Protein AF-Q6DCY0-F1 (afdb_monomer_lite)

Structure (mmCIF, N/CA/C/O backbone):
data_AF-Q6DCY0-F1
#
_entry.id   AF-Q6DCY0-F1
#
loop_
_atom_site.group_PDB
_atom_site.id
_atom_site.type_symbol
_atom_site.label_atom_id
_atom_site.label_alt_id
_atom_site.label_comp_id
_atom_site.label_asym_id
_atom_site.label_entity_id
_atom_site.label_seq_id
_atom_site.pdbx_PDB_ins_code
_atom_site.Cartn_x
_atom_site.Cartn_y
_atom_site.Cartn_z
_atom_site.occupancy
_atom_site.B_iso_or_equiv
_atom_site.auth_seq_id
_atom_site.auth_comp_id
_atom_site.auth_asym_id
_atom_site.auth_atom_id
_atom_site.pdbx_PDB_model_num
ATOM 1 N N . MET A 1 1 ? -4.654 15.966 33.878 1.00 33.59 1 MET A N 1
ATOM 2 C CA . MET A 1 1 ? -5.690 16.138 32.839 1.00 33.59 1 MET A CA 1
ATOM 3 C C . MET A 1 1 ? -5.379 15.227 31.654 1.00 33.59 1 MET A C 1
ATOM 5 O O . MET A 1 1 ? -4.666 15.633 30.752 1.00 33.59 1 MET A O 1
ATOM 9 N N . LEU A 1 2 ? -5.854 13.978 31.673 1.00 36.12 2 LEU A N 1
ATOM 10 C CA . LEU A 1 2 ? -5.796 13.064 30.521 1.00 36.12 2 LEU A CA 1
ATOM 11 C C . LEU A 1 2 ? -7.200 13.021 29.909 1.00 36.12 2 LEU A C 1
ATOM 13 O O . LEU A 1 2 ? -7.954 12.069 30.084 1.00 36.12 2 LEU A O 1
ATOM 17 N N . GLY A 1 3 ? -7.604 14.147 29.323 1.00 35.38 3 GLY A N 1
ATOM 18 C CA . GLY A 1 3 ? -8.927 14.309 28.735 1.00 35.38 3 GLY A CA 1
ATOM 19 C C . GLY A 1 3 ? -9.030 13.544 27.419 1.00 35.38 3 GLY A C 1
ATOM 20 O O . GLY A 1 3 ? -8.292 13.838 26.488 1.00 35.38 3 GLY A O 1
ATOM 21 N N . SER A 1 4 ? -9.949 12.574 27.377 1.00 52.91 4 SER A N 1
ATOM 22 C CA . SER A 1 4 ? -10.777 12.201 26.220 1.00 52.91 4 SER A CA 1
ATOM 23 C C . SER A 1 4 ? -10.133 12.364 24.831 1.00 52.91 4 SER A C 1
ATOM 25 O O . SER A 1 4 ? -10.105 13.467 24.281 1.00 52.91 4 SER A O 1
ATOM 27 N N . GLY A 1 5 ? -9.747 11.260 24.180 1.00 49.09 5 GLY A N 1
ATOM 28 C CA . GLY A 1 5 ? -9.246 11.347 22.803 1.00 49.09 5 GLY A CA 1
ATOM 29 C C . GLY A 1 5 ? -9.443 10.149 21.879 1.00 49.09 5 GLY A C 1
ATOM 30 O O . GLY A 1 5 ? -9.256 10.322 20.675 1.00 49.09 5 GLY A O 1
ATOM 31 N N . PHE A 1 6 ? -9.839 8.964 22.359 1.00 56.00 6 PHE A N 1
ATOM 32 C CA . PHE A 1 6 ? -10.165 7.868 21.443 1.00 56.00 6 PHE A CA 1
ATOM 33 C C . PHE A 1 6 ? -11.562 8.077 20.863 1.00 56.00 6 PHE A C 1
ATOM 35 O O . PHE A 1 6 ? -12.565 7.583 21.369 1.00 56.00 6 PHE A O 1
ATOM 42 N N . LYS A 1 7 ? -11.631 8.872 19.796 1.00 65.88 7 LYS A N 1
ATOM 43 C CA . LYS A 1 7 ? -12.842 8.986 18.991 1.00 65.88 7 LYS A CA 1
ATOM 44 C C . LYS A 1 7 ? -12.852 7.804 18.044 1.00 65.88 7 LYS A C 1
ATOM 46 O O . LYS A 1 7 ? -12.206 7.857 16.999 1.00 65.88 7 LYS A O 1
ATOM 51 N N . ALA A 1 8 ? -13.578 6.758 18.418 1.00 67.62 8 ALA A N 1
ATOM 52 C CA . ALA A 1 8 ? -13.745 5.582 17.583 1.00 67.62 8 ALA A CA 1
ATOM 53 C C . ALA A 1 8 ? -14.131 6.007 16.149 1.00 67.62 8 ALA A C 1
ATOM 55 O O . ALA A 1 8 ? -13.559 5.502 15.183 1.00 67.62 8 ALA A O 1
ATOM 56 N N . GLU A 1 9 ? -15.042 6.967 15.972 1.00 74.94 9 GLU A N 1
ATOM 57 C CA . GLU A 1 9 ? -15.449 7.436 14.635 1.00 74.94 9 GLU A CA 1
ATOM 58 C C . GLU A 1 9 ? -14.286 8.016 13.817 1.00 74.94 9 GLU A C 1
ATOM 60 O O . GLU A 1 9 ? -14.162 7.775 12.616 1.00 74.94 9 GLU A O 1
ATOM 65 N N . ARG A 1 10 ? -13.350 8.711 14.474 1.00 78.19 10 ARG A N 1
ATOM 66 C CA . ARG A 1 10 ? -12.146 9.231 13.815 1.00 78.19 10 ARG A CA 1
ATOM 67 C C . ARG A 1 10 ? -11.252 8.094 13.323 1.00 78.19 10 ARG A C 1
ATOM 69 O O . ARG A 1 10 ? -10.650 8.227 12.263 1.00 78.19 10 ARG A O 1
ATOM 76 N N . LEU A 1 11 ? -11.163 6.986 14.056 1.00 76.19 11 LEU A N 1
ATOM 77 C CA . LEU A 1 11 ? -10.431 5.805 13.600 1.00 76.19 11 LEU A CA 1
ATOM 78 C C . LEU A 1 11 ? -11.074 5.211 12.344 1.00 76.19 11 LEU A C 1
ATOM 80 O O . LEU A 1 11 ? -10.377 4.987 11.361 1.00 76.19 11 LEU A O 1
ATOM 84 N N . ARG A 1 12 ? -12.396 5.013 12.353 1.00 82.06 12 ARG A N 1
ATOM 85 C CA . ARG A 1 12 ? -13.134 4.453 11.213 1.00 82.06 12 ARG A CA 1
ATOM 86 C C . ARG A 1 12 ? -12.937 5.277 9.942 1.00 82.06 12 ARG A C 1
ATOM 88 O O . ARG A 1 12 ? -12.679 4.721 8.877 1.00 82.06 12 ARG A O 1
ATOM 95 N N . VAL A 1 13 ? -13.029 6.602 10.058 1.00 86.50 13 VAL A N 1
ATOM 96 C CA . VAL A 1 13 ? -12.796 7.517 8.933 1.00 86.50 13 VAL A CA 1
ATOM 97 C C . VAL A 1 13 ? -11.352 7.423 8.439 1.00 86.50 13 VAL A C 1
ATOM 99 O O . VAL A 1 13 ? -11.137 7.295 7.239 1.00 86.50 13 VAL A O 1
ATOM 102 N N . ASN A 1 14 ? -10.362 7.419 9.337 1.00 85.12 14 ASN A N 1
ATOM 103 C CA . ASN A 1 14 ? -8.958 7.318 8.928 1.00 85.12 14 ASN A CA 1
ATOM 104 C C . ASN A 1 14 ? -8.608 5.963 8.307 1.00 85.12 14 ASN A C 1
ATOM 106 O O . ASN A 1 14 ? -7.820 5.942 7.373 1.00 85.12 14 ASN A O 1
ATOM 110 N N . LEU A 1 15 ? -9.211 4.859 8.760 1.00 84.69 15 LEU A N 1
ATOM 111 C CA . LEU A 1 15 ? -9.048 3.549 8.121 1.00 84.69 15 LEU A CA 1
ATOM 112 C C . LEU A 1 15 ? -9.569 3.573 6.679 1.00 84.69 15 LEU A C 1
ATOM 114 O O . LEU A 1 15 ? -8.872 3.136 5.773 1.00 84.69 15 LEU A O 1
ATOM 118 N N . ARG A 1 16 ? -10.745 4.170 6.438 1.00 88.25 16 ARG A N 1
ATOM 119 C CA . ARG A 1 16 ? -11.282 4.346 5.074 1.00 88.25 16 ARG A CA 1
ATOM 120 C C . ARG A 1 16 ? -10.378 5.205 4.196 1.00 88.25 16 ARG A C 1
ATOM 122 O O . ARG A 1 16 ? -10.151 4.870 3.038 1.00 88.25 16 ARG A O 1
ATOM 129 N N . LEU A 1 17 ? -9.870 6.311 4.739 1.00 89.56 17 LEU A N 1
ATOM 130 C CA . LEU A 1 17 ? -8.943 7.184 4.019 1.00 89.56 17 LEU A CA 1
ATOM 131 C C . LEU A 1 17 ? -7.620 6.471 3.716 1.00 89.56 17 LEU A C 1
ATOM 133 O O . LEU A 1 17 ? -7.120 6.594 2.603 1.00 89.56 17 LEU A O 1
ATOM 137 N N . ALA A 1 18 ? -7.095 5.690 4.665 1.00 87.50 18 ALA A N 1
ATOM 138 C CA . ALA A 1 18 ? -5.886 4.895 4.481 1.00 87.50 18 ALA A CA 1
ATOM 139 C C . ALA A 1 18 ? -6.066 3.848 3.373 1.00 87.50 18 ALA A C 1
ATOM 141 O O . ALA A 1 18 ? -5.238 3.808 2.473 1.00 87.50 18 ALA A O 1
ATOM 142 N N . ILE A 1 19 ? -7.170 3.090 3.375 1.00 90.50 19 ILE A N 1
ATOM 143 C CA . ILE A 1 19 ? -7.497 2.116 2.316 1.00 90.50 19 ILE A CA 1
ATOM 144 C C . ILE A 1 19 ? -7.544 2.804 0.948 1.00 90.50 19 ILE A C 1
ATOM 146 O O . ILE A 1 19 ? -6.868 2.388 0.014 1.00 90.50 19 ILE A O 1
ATOM 150 N N . ASN A 1 20 ? -8.291 3.905 0.826 1.00 91.38 20 ASN A N 1
ATOM 151 C CA . ASN A 1 20 ? -8.389 4.630 -0.444 1.00 91.38 20 ASN A CA 1
ATOM 152 C C . ASN A 1 20 ? -7.028 5.151 -0.922 1.00 91.38 20 ASN A C 1
ATOM 154 O O . ASN A 1 20 ? -6.746 5.156 -2.118 1.00 91.38 20 ASN A O 1
ATOM 158 N N . ARG A 1 21 ? -6.182 5.603 0.006 1.00 89.94 21 ARG A N 1
ATOM 159 C CA . ARG A 1 21 ? -4.850 6.113 -0.311 1.00 89.94 21 ARG A CA 1
ATOM 160 C C . ARG A 1 21 ? -3.888 5.000 -0.720 1.00 89.94 21 ARG A C 1
ATOM 162 O O . ARG A 1 21 ? -3.142 5.211 -1.672 1.00 89.94 21 ARG A O 1
ATOM 169 N N . LEU A 1 22 ? -3.940 3.843 -0.060 1.00 88.94 22 LEU A N 1
ATOM 170 C CA . LEU A 1 22 ? -3.168 2.652 -0.428 1.00 88.94 22 LEU A CA 1
ATOM 171 C C . LEU A 1 22 ? -3.518 2.203 -1.852 1.00 88.94 22 LEU A C 1
ATOM 173 O O . LEU A 1 22 ? -2.623 2.184 -2.691 1.00 88.94 22 LEU A O 1
ATOM 177 N N . LYS A 1 23 ? -4.808 2.077 -2.192 1.00 91.50 23 LYS A N 1
ATOM 178 C CA . LYS A 1 23 ? -5.265 1.771 -3.567 1.00 91.50 23 LYS A CA 1
ATOM 179 C C . LYS A 1 23 ? -4.715 2.719 -4.626 1.00 91.50 23 LYS A C 1
ATOM 181 O O . LYS A 1 23 ? -4.328 2.314 -5.723 1.00 91.50 23 LYS A O 1
ATOM 186 N N . LEU A 1 24 ? -4.711 4.020 -4.328 1.00 91.81 24 LEU A N 1
ATOM 187 C CA . LEU A 1 24 ? -4.177 5.026 -5.247 1.00 91.81 24 LEU A CA 1
ATOM 188 C C . LEU A 1 24 ? -2.658 4.893 -5.412 1.00 91.81 24 LEU A C 1
ATOM 190 O O . LEU A 1 24 ? -2.149 5.070 -6.520 1.00 91.81 24 LEU A O 1
ATOM 194 N N . LEU A 1 25 ? -1.938 4.598 -4.329 1.00 89.62 25 LEU A N 1
ATOM 195 C CA . LEU A 1 25 ? -0.491 4.400 -4.354 1.00 89.62 25 LEU A CA 1
ATOM 196 C C . LEU A 1 25 ? -0.109 3.120 -5.095 1.00 89.62 25 LEU A C 1
ATOM 198 O O . LEU A 1 25 ? 0.779 3.180 -5.940 1.00 89.62 25 LEU A O 1
ATOM 202 N N . GLU A 1 26 ? -0.810 2.015 -4.856 1.00 90.75 26 GLU A N 1
ATOM 203 C CA . GLU A 1 26 ? -0.646 0.748 -5.575 1.00 90.75 26 GLU A CA 1
ATOM 204 C C . GLU A 1 26 ? -0.824 0.950 -7.078 1.00 90.75 26 GLU A C 1
ATOM 206 O O . GLU A 1 26 ? 0.074 0.643 -7.865 1.00 90.75 26 GLU A O 1
ATOM 211 N N . LYS A 1 27 ? -1.927 1.586 -7.497 1.00 92.25 27 LYS A N 1
ATOM 212 C CA . LYS A 1 27 ? -2.162 1.889 -8.913 1.00 92.25 27 LYS A CA 1
ATOM 213 C C . LYS A 1 27 ? -1.063 2.775 -9.505 1.00 92.25 27 LYS A C 1
ATOM 215 O O . LYS A 1 27 ? -0.563 2.522 -10.597 1.00 92.25 27 LYS A O 1
ATOM 220 N N . LYS A 1 28 ? -0.640 3.812 -8.780 1.00 92.38 28 LYS A N 1
ATOM 221 C CA . LYS A 1 28 ? 0.432 4.702 -9.242 1.00 92.38 28 LYS A CA 1
ATOM 222 C C . LYS A 1 28 ? 1.765 3.958 -9.382 1.00 92.38 28 LYS A C 1
ATOM 224 O O . LYS A 1 28 ? 2.488 4.179 -10.352 1.00 92.38 28 LYS A O 1
ATOM 229 N N . LYS A 1 29 ? 2.120 3.113 -8.413 1.00 90.50 29 LYS A N 1
ATOM 230 C CA . LYS A 1 29 ? 3.400 2.389 -8.370 1.00 90.50 29 LYS A CA 1
ATOM 231 C C . LYS A 1 29 ? 3.443 1.273 -9.412 1.00 90.50 29 LYS A C 1
ATOM 233 O O . LYS A 1 29 ? 4.448 1.168 -10.106 1.00 90.50 29 LYS A O 1
ATOM 238 N N . THR A 1 30 ? 2.343 0.554 -9.626 1.00 90.88 30 THR A N 1
ATOM 239 C CA . THR A 1 30 ? 2.219 -0.442 -10.707 1.00 90.88 30 THR A CA 1
ATOM 240 C C . THR A 1 30 ? 2.345 0.194 -12.095 1.00 90.88 30 THR A C 1
ATOM 242 O O . THR A 1 30 ? 3.090 -0.308 -12.938 1.00 90.88 30 THR A O 1
ATOM 245 N N . GLU A 1 31 ? 1.719 1.351 -12.334 1.00 93.19 31 GLU A N 1
ATOM 246 C CA . GLU A 1 31 ? 1.891 2.100 -13.589 1.00 93.19 31 GLU A CA 1
ATOM 247 C C . GLU A 1 31 ? 3.343 2.577 -13.793 1.00 93.19 31 GLU A C 1
ATOM 249 O O . GLU A 1 31 ? 3.876 2.509 -14.907 1.00 93.19 31 GLU A O 1
ATOM 254 N N . MET A 1 32 ? 4.009 3.047 -12.731 1.00 91.81 32 MET A N 1
ATOM 255 C CA . MET A 1 32 ? 5.428 3.428 -12.787 1.00 91.81 32 MET A CA 1
ATOM 256 C C . MET A 1 32 ? 6.333 2.223 -13.067 1.00 91.81 32 MET A C 1
ATOM 258 O O . MET A 1 32 ? 7.219 2.328 -13.917 1.00 91.81 32 MET A O 1
ATOM 262 N N . ALA A 1 33 ? 6.078 1.073 -12.438 1.00 90.50 33 ALA A N 1
ATOM 263 C CA . ALA A 1 33 ? 6.808 -0.168 -12.689 1.00 90.50 33 ALA A CA 1
ATOM 264 C C . ALA A 1 33 ? 6.660 -0.612 -14.152 1.00 90.50 33 ALA A C 1
ATOM 266 O O . ALA A 1 33 ? 7.637 -0.982 -14.804 1.00 90.50 33 ALA A O 1
ATOM 267 N N . GLN A 1 34 ? 5.461 -0.488 -14.727 1.00 92.06 34 GLN A N 1
ATOM 268 C CA . GLN A 1 34 ? 5.216 -0.837 -16.126 1.00 92.06 34 GLN A CA 1
ATOM 269 C C . GLN A 1 34 ? 5.986 0.069 -17.103 1.00 92.06 34 GLN A C 1
ATOM 271 O O . GLN A 1 34 ? 6.493 -0.409 -18.121 1.00 92.06 34 GLN A O 1
ATOM 276 N N . LYS A 1 35 ? 6.128 1.366 -16.791 1.00 93.25 35 LYS A N 1
ATOM 277 C CA . LYS A 1 35 ? 6.988 2.290 -17.554 1.00 93.25 35 LYS A CA 1
ATOM 278 C C . LYS A 1 35 ? 8.467 1.934 -17.405 1.00 93.25 35 LYS A C 1
ATOM 280 O O . LYS A 1 35 ? 9.165 1.841 -18.409 1.00 93.25 35 LYS A O 1
ATOM 285 N N . ALA A 1 36 ? 8.922 1.646 -16.188 1.00 91.25 36 ALA A N 1
ATOM 286 C CA . ALA A 1 36 ? 10.302 1.251 -15.916 1.00 91.25 36 ALA A CA 1
ATOM 287 C C . ALA A 1 36 ? 10.701 -0.052 -16.637 1.00 91.25 36 ALA A C 1
ATOM 289 O O . ALA A 1 36 ? 11.826 -0.181 -17.117 1.00 91.25 36 ALA A O 1
ATOM 290 N N . ARG A 1 37 ? 9.768 -1.001 -16.798 1.00 92.12 37 ARG A N 1
ATOM 291 C CA . ARG A 1 37 ? 9.988 -2.221 -17.595 1.00 92.12 37 ARG A CA 1
ATOM 292 C C . ARG A 1 37 ? 10.220 -1.922 -19.081 1.00 92.12 37 ARG A C 1
ATOM 294 O O . ARG A 1 37 ? 11.025 -2.605 -19.709 1.00 92.12 37 ARG A O 1
ATOM 301 N N . LYS A 1 38 ? 9.580 -0.884 -19.636 1.00 93.38 38 LYS A N 1
ATOM 302 C CA . LYS A 1 38 ? 9.867 -0.414 -21.005 1.00 93.38 38 LYS A CA 1
ATOM 303 C C . LYS A 1 38 ? 11.257 0.220 -21.100 1.00 93.38 38 LYS A C 1
ATOM 305 O O . LYS A 1 38 ? 11.996 -0.112 -22.016 1.00 93.38 38 LYS A O 1
ATOM 310 N N . GLU A 1 39 ? 11.653 1.024 -20.109 1.00 92.06 39 GLU A N 1
ATOM 311 C CA . GLU A 1 39 ? 13.008 1.604 -20.047 1.00 92.06 39 GLU A CA 1
ATOM 312 C C . GLU A 1 39 ? 14.103 0.523 -20.027 1.00 92.06 39 GLU A C 1
ATOM 314 O O . GLU A 1 39 ? 15.174 0.709 -20.601 1.00 92.06 39 GLU A O 1
ATOM 319 N N . ILE A 1 40 ? 13.852 -0.629 -19.392 1.00 93.31 40 ILE A N 1
ATOM 320 C CA . ILE A 1 40 ? 14.788 -1.763 -19.423 1.00 93.31 40 ILE A CA 1
ATOM 321 C C . ILE A 1 40 ? 14.957 -2.302 -20.844 1.00 93.31 40 ILE A C 1
ATOM 323 O O . ILE A 1 40 ? 16.088 -2.568 -21.248 1.00 93.31 40 ILE A O 1
ATOM 327 N N . ALA A 1 41 ? 13.873 -2.432 -21.613 1.00 93.50 41 ALA A N 1
ATOM 328 C CA . ALA A 1 41 ? 13.962 -2.863 -23.007 1.00 93.50 41 ALA A CA 1
ATOM 329 C C . ALA A 1 41 ? 14.828 -1.895 -23.836 1.00 93.50 41 ALA A C 1
ATOM 331 O O . ALA A 1 41 ? 15.653 -2.341 -24.637 1.00 93.50 41 ALA A O 1
ATOM 332 N N . ASP A 1 42 ? 14.720 -0.590 -23.574 1.00 94.38 42 ASP A N 1
ATOM 333 C CA . ASP A 1 42 ? 15.554 0.434 -24.212 1.00 94.38 42 ASP A CA 1
ATOM 334 C C . ASP A 1 42 ? 17.033 0.329 -23.794 1.00 94.38 42 ASP A C 1
ATOM 336 O O . ASP A 1 42 ? 17.936 0.465 -24.621 1.00 94.38 42 ASP A O 1
ATOM 340 N N . TYR A 1 43 ? 17.327 0.040 -22.521 1.00 93.50 43 TYR A N 1
ATOM 341 C CA . TYR A 1 43 ? 18.710 -0.180 -22.083 1.00 93.50 43 TYR A CA 1
ATOM 342 C C . TYR A 1 43 ? 19.337 -1.428 -22.713 1.00 93.50 43 TYR A C 1
ATOM 344 O O . TYR A 1 43 ? 20.506 -1.380 -23.108 1.00 93.50 43 TYR A O 1
ATOM 352 N N . LEU A 1 44 ? 18.567 -2.509 -22.850 1.00 93.62 44 LEU A N 1
ATOM 353 C CA . LEU A 1 44 ? 19.018 -3.745 -23.490 1.00 93.62 44 LEU A CA 1
ATOM 354 C C . LEU A 1 44 ? 19.253 -3.553 -24.996 1.00 93.62 44 LEU A C 1
ATOM 356 O O . LEU A 1 44 ? 20.258 -4.033 -25.521 1.00 93.62 44 LEU A O 1
ATOM 360 N N . SER A 1 45 ? 18.395 -2.795 -25.691 1.00 94.81 45 SER A N 1
ATOM 361 C CA . SER A 1 45 ? 18.596 -2.483 -27.116 1.00 94.81 45 SER A CA 1
ATOM 362 C C . SER A 1 45 ? 19.849 -1.630 -27.352 1.00 94.81 45 SER A C 1
ATOM 364 O O . SER A 1 45 ? 20.549 -1.808 -28.348 1.00 94.81 45 SER A O 1
ATOM 366 N N . CYS A 1 46 ? 20.201 -0.776 -26.387 1.00 94.31 46 CYS A N 1
ATOM 367 C CA . CYS A 1 46 ? 21.419 0.034 -26.399 1.00 94.31 46 CYS A CA 1
ATOM 368 C C . CYS A 1 46 ? 22.678 -0.701 -25.892 1.00 94.31 46 CYS A C 1
ATOM 370 O O . CYS A 1 46 ? 23.710 -0.046 -25.731 1.00 94.31 46 CYS A O 1
ATOM 372 N N . ARG A 1 47 ? 22.613 -2.016 -25.607 1.00 92.44 47 ARG A N 1
ATOM 373 C CA . ARG A 1 47 ? 23.717 -2.835 -25.046 1.00 92.44 47 ARG A CA 1
ATOM 374 C C . ARG A 1 47 ? 24.257 -2.317 -23.699 1.00 92.44 47 ARG A C 1
ATOM 376 O O . ARG A 1 47 ? 25.430 -2.495 -23.378 1.00 92.44 47 ARG A O 1
ATOM 383 N N . LYS A 1 48 ? 23.421 -1.637 -22.905 1.00 93.19 48 LYS A N 1
ATOM 384 C CA . LYS A 1 48 ? 23.777 -1.071 -21.589 1.00 93.19 48 LYS A CA 1
ATOM 385 C C . LYS A 1 48 ? 23.356 -2.010 -20.456 1.00 93.19 48 LYS A C 1
ATOM 387 O O . LYS A 1 48 ? 22.552 -1.639 -19.599 1.00 93.19 48 LYS A O 1
ATOM 392 N N . ASP A 1 49 ? 23.920 -3.212 -20.444 1.00 91.94 49 ASP A N 1
ATOM 393 C CA . ASP A 1 49 ? 23.470 -4.308 -19.574 1.00 91.94 49 ASP A CA 1
ATOM 394 C C . ASP A 1 49 ? 23.631 -4.002 -18.078 1.00 91.94 49 ASP A C 1
ATOM 396 O O . ASP A 1 49 ? 22.743 -4.307 -17.285 1.00 91.94 49 ASP A O 1
ATOM 400 N N . GLU A 1 50 ? 24.711 -3.324 -17.683 1.00 92.62 50 GLU A N 1
ATOM 401 C CA . GLU A 1 50 ? 24.945 -2.962 -16.277 1.00 92.62 50 GLU A CA 1
ATOM 402 C C . GLU A 1 50 ? 23.867 -2.007 -15.742 1.00 92.62 50 GLU A C 1
ATOM 404 O O . GLU A 1 50 ? 23.325 -2.179 -14.651 1.00 92.62 50 GLU A O 1
ATOM 409 N N . ARG A 1 51 ? 23.467 -1.027 -16.561 1.00 90.81 51 ARG A N 1
ATOM 410 C CA . ARG A 1 51 ? 22.404 -0.081 -16.201 1.00 90.81 51 ARG A CA 1
ATOM 411 C C . ARG A 1 51 ? 21.033 -0.756 -16.182 1.00 90.81 51 ARG A C 1
ATOM 413 O O . ARG A 1 51 ? 20.208 -0.417 -15.334 1.00 90.81 51 ARG A O 1
ATOM 420 N N . ALA A 1 52 ? 20.805 -1.714 -17.081 1.00 92.50 52 ALA A N 1
ATOM 421 C CA . ALA A 1 52 ? 19.599 -2.534 -17.078 1.00 92.50 52 ALA A CA 1
ATOM 422 C C . ALA A 1 52 ? 19.495 -3.370 -15.790 1.00 92.50 52 ALA A C 1
ATOM 424 O O . ALA A 1 52 ? 18.432 -3.381 -15.177 1.00 92.50 52 ALA A O 1
ATOM 425 N N . ARG A 1 53 ? 20.592 -3.988 -15.325 1.00 92.38 53 ARG A N 1
ATOM 426 C CA . ARG A 1 53 ? 20.629 -4.762 -14.067 1.00 92.38 53 ARG A CA 1
ATOM 427 C C . ARG A 1 53 ? 20.260 -3.919 -12.850 1.00 92.38 53 ARG A C 1
ATOM 429 O O . ARG A 1 53 ? 19.338 -4.282 -12.125 1.00 92.38 53 ARG A O 1
ATOM 436 N N . ILE A 1 54 ? 20.890 -2.753 -12.688 1.00 93.38 54 ILE A N 1
ATOM 437 C CA . ILE A 1 54 ? 20.569 -1.825 -11.588 1.00 93.38 54 ILE A CA 1
ATOM 438 C C . ILE A 1 54 ? 19.089 -1.414 -11.642 1.00 93.38 54 ILE A C 1
ATOM 440 O O . ILE A 1 54 ? 18.417 -1.324 -10.612 1.00 93.38 54 ILE A O 1
ATOM 444 N N . ARG A 1 55 ? 18.549 -1.178 -12.847 1.00 92.06 55 ARG A N 1
ATOM 445 C CA . ARG A 1 55 ? 17.139 -0.804 -13.009 1.00 92.06 55 ARG A CA 1
ATOM 446 C C . ARG A 1 55 ? 16.192 -1.949 -12.652 1.00 92.06 55 ARG A C 1
ATOM 448 O O . ARG A 1 55 ? 15.184 -1.687 -12.005 1.00 92.06 55 ARG A O 1
ATOM 455 N N . VAL A 1 56 ? 16.519 -3.185 -13.026 1.00 94.44 56 VAL A N 1
ATOM 456 C CA . VAL A 1 56 ? 15.750 -4.386 -12.659 1.00 94.44 56 VAL A CA 1
ATOM 457 C C . VAL A 1 56 ? 15.693 -4.550 -11.142 1.00 94.44 56 VAL A C 1
ATOM 459 O O . VAL A 1 56 ? 14.604 -4.726 -10.606 1.00 94.44 56 VAL A O 1
ATOM 462 N N . GLU A 1 57 ? 16.822 -4.424 -10.438 1.00 92.06 57 GLU A N 1
ATOM 463 C CA . GLU A 1 57 ? 16.835 -4.505 -8.970 1.00 92.06 57 GLU A CA 1
ATOM 464 C C . GLU A 1 57 ? 15.921 -3.460 -8.324 1.00 92.06 57 GLU A C 1
ATOM 466 O O . GLU A 1 57 ? 15.217 -3.755 -7.360 1.00 92.06 57 GLU A O 1
ATOM 471 N N . HIS A 1 58 ? 15.903 -2.239 -8.866 1.00 90.94 58 HIS A N 1
ATOM 472 C CA . HIS A 1 58 ? 15.005 -1.194 -8.384 1.00 90.94 58 HIS A CA 1
ATOM 473 C C . HIS A 1 58 ? 13.532 -1.570 -8.570 1.00 90.94 58 HIS A C 1
ATOM 475 O O . HIS A 1 58 ? 12.747 -1.388 -7.646 1.00 90.94 58 HIS A O 1
ATOM 481 N N . ILE A 1 59 ? 13.165 -2.113 -9.735 1.00 91.25 59 ILE A N 1
ATOM 482 C CA . ILE A 1 59 ? 11.786 -2.543 -10.007 1.00 91.25 59 ILE A CA 1
ATOM 483 C C . ILE A 1 59 ? 11.377 -3.669 -9.061 1.00 91.25 59 ILE A C 1
ATOM 485 O O . ILE A 1 59 ? 10.284 -3.620 -8.520 1.00 91.25 59 ILE A O 1
ATOM 489 N N . ILE A 1 60 ? 12.258 -4.640 -8.804 1.00 92.00 60 ILE A N 1
ATOM 490 C CA . ILE A 1 60 ? 11.968 -5.739 -7.872 1.00 92.00 60 ILE A CA 1
ATOM 491 C C . ILE A 1 60 ? 11.670 -5.196 -6.465 1.00 92.00 60 ILE A C 1
ATOM 493 O O . ILE A 1 60 ? 10.689 -5.598 -5.848 1.00 92.00 60 ILE A O 1
ATOM 497 N N . ARG A 1 61 ? 12.472 -4.246 -5.962 1.00 88.88 61 ARG A N 1
ATOM 498 C CA . ARG A 1 61 ? 12.211 -3.610 -4.655 1.00 88.88 61 ARG A CA 1
ATOM 499 C C . ARG A 1 61 ? 10.896 -2.827 -4.642 1.00 88.88 61 ARG A C 1
ATOM 501 O O . ARG A 1 61 ? 10.205 -2.815 -3.627 1.00 88.88 61 ARG A O 1
ATOM 508 N N . GLU A 1 62 ? 10.555 -2.158 -5.742 1.00 87.19 62 GLU A N 1
ATOM 509 C CA . GLU A 1 62 ? 9.279 -1.447 -5.875 1.00 87.19 62 GLU A CA 1
ATOM 510 C C . GLU A 1 62 ? 8.082 -2.404 -5.925 1.00 87.19 62 GLU A C 1
ATOM 512 O O . GLU A 1 62 ? 7.075 -2.119 -5.281 1.00 87.19 62 GLU A O 1
ATOM 517 N N . ASP A 1 63 ? 8.202 -3.541 -6.612 1.00 89.38 63 ASP A N 1
ATOM 518 C CA . ASP A 1 63 ? 7.158 -4.567 -6.685 1.00 89.38 63 ASP A CA 1
ATOM 519 C C . ASP A 1 63 ? 6.894 -5.168 -5.285 1.00 89.38 63 ASP A C 1
ATOM 521 O O . ASP A 1 63 ? 5.742 -5.222 -4.855 1.00 89.38 63 ASP A O 1
ATOM 525 N N . TYR A 1 64 ? 7.938 -5.466 -4.496 1.00 89.56 64 TYR A N 1
ATOM 526 C CA . TYR A 1 64 ? 7.773 -5.897 -3.095 1.00 89.56 64 TYR A CA 1
ATOM 527 C C . TYR A 1 64 ? 7.092 -4.849 -2.205 1.00 89.56 64 TYR A C 1
ATOM 529 O O . TYR A 1 64 ? 6.347 -5.191 -1.286 1.00 89.56 64 TYR A O 1
ATOM 537 N N . LEU A 1 65 ? 7.338 -3.558 -2.449 1.00 85.38 65 LEU A N 1
ATOM 538 C CA . LEU A 1 65 ? 6.648 -2.491 -1.721 1.00 85.38 65 LEU A CA 1
ATOM 539 C C . LEU A 1 65 ? 5.157 -2.443 -2.065 1.00 85.38 65 LEU A C 1
ATOM 541 O O . LEU A 1 65 ? 4.355 -2.166 -1.175 1.00 85.38 65 LEU A O 1
ATOM 545 N N . VAL A 1 66 ? 4.783 -2.707 -3.319 1.00 88.50 66 VAL A N 1
ATOM 546 C CA . VAL A 1 66 ? 3.374 -2.797 -3.730 1.00 88.50 66 VAL A CA 1
ATOM 547 C C . VAL A 1 66 ? 2.690 -3.974 -3.043 1.00 88.50 66 VAL A C 1
ATOM 549 O O . VAL A 1 66 ? 1.672 -3.761 -2.392 1.00 88.50 66 VAL A O 1
ATOM 552 N N . GLU A 1 67 ? 3.293 -5.165 -3.066 1.00 88.81 67 GLU A N 1
ATOM 553 C CA . GLU A 1 67 ? 2.761 -6.343 -2.360 1.00 88.81 67 GLU A CA 1
ATOM 554 C C . GLU A 1 67 ? 2.584 -6.079 -0.853 1.00 88.81 67 GLU A C 1
ATOM 556 O O . GLU A 1 67 ? 1.579 -6.446 -0.242 1.00 88.81 67 GLU A O 1
ATOM 561 N N . ALA A 1 68 ? 3.540 -5.382 -0.229 1.00 86.50 68 ALA A N 1
ATOM 562 C CA . ALA A 1 68 ? 3.427 -5.002 1.175 1.00 86.50 68 ALA A CA 1
ATOM 563 C C . ALA A 1 68 ? 2.272 -4.014 1.434 1.00 86.50 68 ALA A C 1
ATOM 565 O O . ALA A 1 68 ? 1.634 -4.093 2.486 1.00 86.50 68 ALA A O 1
ATOM 566 N N . MET A 1 69 ? 1.991 -3.089 0.509 1.00 85.62 69 MET A N 1
ATOM 567 C CA . MET A 1 69 ? 0.854 -2.165 0.621 1.00 85.62 69 MET A CA 1
ATOM 568 C C . MET A 1 69 ? -0.488 -2.897 0.523 1.00 85.62 69 MET A C 1
ATOM 570 O O . MET A 1 69 ? -1.349 -2.631 1.362 1.00 85.62 69 MET A O 1
ATOM 574 N N . GLU A 1 70 ? -0.617 -3.878 -0.373 1.00 88.25 70 GLU A N 1
ATOM 575 C CA . GLU A 1 70 ? -1.837 -4.689 -0.526 1.00 88.25 70 GLU A CA 1
ATOM 576 C C . GLU A 1 70 ? -2.173 -5.451 0.769 1.00 88.25 70 GLU A C 1
ATOM 578 O O . GLU A 1 70 ? -3.322 -5.516 1.214 1.00 88.25 70 GLU A O 1
ATOM 583 N N . ILE A 1 71 ? -1.151 -5.977 1.449 1.00 88.38 71 ILE A N 1
ATOM 584 C CA . ILE A 1 71 ? -1.316 -6.668 2.736 1.00 88.38 71 ILE A CA 1
ATOM 585 C C . ILE A 1 71 ? -1.750 -5.700 3.839 1.00 88.38 71 ILE A C 1
ATOM 587 O O . ILE A 1 71 ? -2.587 -6.032 4.684 1.00 88.38 71 ILE A O 1
ATOM 591 N N . LEU A 1 72 ? -1.206 -4.483 3.849 1.00 86.50 72 LEU A N 1
ATOM 592 C CA . LEU A 1 72 ? -1.629 -3.454 4.797 1.00 86.50 72 LEU A CA 1
ATOM 593 C C . LEU A 1 72 ? -3.049 -2.966 4.513 1.00 86.50 72 LEU A C 1
ATOM 595 O O . LEU A 1 72 ? -3.776 -2.676 5.467 1.00 86.50 72 LEU A O 1
ATOM 599 N N . GLU A 1 73 ? -3.462 -2.907 3.245 1.00 89.06 73 GLU A N 1
ATOM 600 C CA . GLU A 1 73 ? -4.846 -2.637 2.866 1.00 89.06 73 GLU A CA 1
ATOM 601 C C . GLU A 1 73 ? -5.775 -3.706 3.449 1.00 89.06 73 GLU A C 1
ATOM 603 O O . GLU A 1 73 ? -6.728 -3.362 4.154 1.00 89.06 73 GLU A O 1
ATOM 608 N N . LEU A 1 74 ? -5.450 -4.987 3.247 1.00 90.50 74 LEU A N 1
ATOM 609 C CA . LEU A 1 74 ? -6.215 -6.112 3.784 1.00 90.50 74 LEU A CA 1
ATOM 610 C C . LEU A 1 74 ? -6.365 -6.022 5.310 1.00 90.50 74 LEU A C 1
ATOM 612 O O . LEU A 1 74 ? -7.459 -6.216 5.843 1.00 90.50 74 LEU A O 1
ATOM 616 N N . TYR A 1 75 ? -5.294 -5.677 6.031 1.00 87.00 75 TYR A N 1
ATOM 617 C CA . TYR A 1 75 ? -5.363 -5.485 7.482 1.00 87.00 75 TYR A CA 1
ATOM 618 C C . TYR A 1 75 ? -6.202 -4.269 7.888 1.00 87.00 75 TYR A C 1
ATOM 620 O O . TYR A 1 75 ? -6.927 -4.333 8.885 1.00 87.00 75 TYR A O 1
ATOM 628 N N . CYS A 1 76 ? -6.147 -3.169 7.133 1.00 87.38 76 CYS A N 1
ATOM 629 C CA . CYS A 1 76 ? -7.009 -2.013 7.376 1.00 87.38 76 CYS A CA 1
ATOM 630 C C . CYS A 1 76 ? -8.489 -2.362 7.167 1.00 87.38 76 CYS A C 1
ATOM 632 O O . CYS A 1 76 ? -9.329 -1.931 7.963 1.00 87.38 76 CYS A O 1
ATOM 634 N N . ASP A 1 77 ? -8.808 -3.154 6.142 1.00 89.81 77 ASP A N 1
ATOM 635 C CA . ASP A 1 77 ? -10.176 -3.581 5.847 1.00 89.81 77 ASP A CA 1
ATOM 636 C C . ASP A 1 77 ? -10.692 -4.595 6.881 1.00 89.81 77 ASP A C 1
ATOM 638 O O . ASP A 1 77 ? -11.808 -4.461 7.383 1.00 89.81 77 ASP A O 1
ATOM 642 N N . LEU A 1 78 ? -9.842 -5.525 7.335 1.00 87.06 78 LEU A N 1
ATOM 643 C CA . LEU A 1 78 ? -10.153 -6.439 8.441 1.00 87.06 78 LEU A CA 1
ATOM 644 C C . LEU A 1 78 ? -10.529 -5.680 9.725 1.00 87.06 78 LEU A C 1
ATOM 646 O O . LEU A 1 78 ? -11.520 -6.016 10.385 1.00 87.06 78 LEU A O 1
ATOM 650 N N . LEU A 1 79 ? -9.766 -4.638 10.077 1.00 83.62 79 LEU A N 1
ATOM 651 C CA . LEU A 1 79 ? -10.072 -3.792 11.235 1.00 83.62 79 LEU A CA 1
ATOM 652 C C . LEU A 1 79 ? -11.375 -3.013 11.060 1.00 83.62 79 LEU A C 1
ATOM 654 O O . LEU A 1 79 ? -12.098 -2.805 12.034 1.00 83.62 79 LEU A O 1
ATOM 658 N N . LEU A 1 80 ? -11.686 -2.588 9.837 1.00 86.06 80 LEU A N 1
ATOM 659 C CA . LEU A 1 80 ? -12.920 -1.879 9.523 1.00 86.06 80 LEU A CA 1
ATOM 660 C C . LEU A 1 80 ? -14.132 -2.819 9.604 1.00 86.06 80 LEU A C 1
ATOM 662 O O . LEU A 1 80 ? -15.138 -2.462 10.219 1.00 86.06 80 LEU A O 1
ATOM 666 N N . ALA A 1 81 ? -14.025 -4.034 9.067 1.00 88.31 81 ALA A N 1
ATOM 667 C CA . ALA A 1 81 ? -15.068 -5.055 9.122 1.00 88.31 81 ALA A CA 1
ATOM 668 C C . ALA A 1 81 ? -15.392 -5.474 10.565 1.00 88.31 81 ALA A C 1
ATOM 670 O O . ALA A 1 81 ? -16.557 -5.638 10.926 1.00 88.31 81 ALA A O 1
ATOM 671 N N . ARG A 1 82 ? -14.369 -5.588 11.421 1.00 83.19 82 ARG A N 1
ATOM 672 C CA . ARG A 1 82 ? -14.517 -5.946 12.844 1.00 83.19 82 ARG A CA 1
ATOM 673 C C . ARG A 1 82 ? -14.565 -4.740 13.782 1.00 83.19 82 ARG A C 1
ATOM 675 O O . ARG A 1 82 ? -14.467 -4.894 14.999 1.00 83.19 82 ARG A O 1
ATOM 682 N N . TYR A 1 83 ? -14.779 -3.543 13.248 1.00 79.81 83 TYR A N 1
ATOM 683 C CA . TYR A 1 83 ? -14.781 -2.306 14.023 1.00 79.81 83 TYR A CA 1
ATOM 684 C C . TYR A 1 83 ? -15.827 -2.290 15.156 1.00 79.81 83 TYR A C 1
ATOM 686 O O . TYR A 1 83 ? -15.567 -1.748 16.230 1.00 79.81 83 TYR A O 1
ATOM 694 N N . GLY A 1 84 ? -16.982 -2.941 14.967 1.00 78.38 84 GLY A N 1
ATOM 695 C CA . GLY A 1 84 ? -17.997 -3.076 16.022 1.00 78.38 84 GLY A CA 1
ATOM 696 C C . GLY A 1 84 ? -17.486 -3.819 17.265 1.00 78.38 84 GLY A C 1
ATOM 697 O O . GLY A 1 84 ? -17.796 -3.433 18.392 1.00 78.38 84 GLY A O 1
ATOM 698 N N . LEU A 1 85 ? -16.624 -4.826 17.079 1.00 73.06 85 LEU A N 1
ATOM 699 C CA . LEU A 1 85 ? -15.983 -5.546 18.184 1.00 73.06 85 LEU A CA 1
ATOM 700 C C . LEU A 1 85 ? -14.960 -4.657 18.899 1.00 73.06 85 LEU A C 1
ATOM 702 O O . LEU A 1 85 ? -14.959 -4.608 20.125 1.00 73.06 85 LEU A O 1
ATOM 706 N N . ILE A 1 86 ? -14.176 -3.882 18.143 1.00 70.56 86 ILE A N 1
ATOM 707 C CA . ILE A 1 86 ? -13.179 -2.930 18.667 1.00 70.56 86 ILE A CA 1
ATOM 708 C C . ILE A 1 86 ? -13.837 -1.857 19.553 1.00 70.56 86 ILE A C 1
ATOM 710 O O . ILE A 1 86 ? -13.262 -1.447 20.557 1.00 70.56 86 ILE A O 1
ATOM 714 N N . GLN A 1 87 ? -15.047 -1.405 19.206 1.00 71.50 87 GLN A N 1
ATOM 715 C CA . GLN A 1 87 ? -15.779 -0.406 19.990 1.00 71.50 87 GLN A CA 1
ATOM 716 C C . GLN A 1 87 ? -16.429 -0.989 21.257 1.00 71.50 87 GLN A C 1
ATOM 718 O O . GLN A 1 87 ? -16.566 -0.282 22.254 1.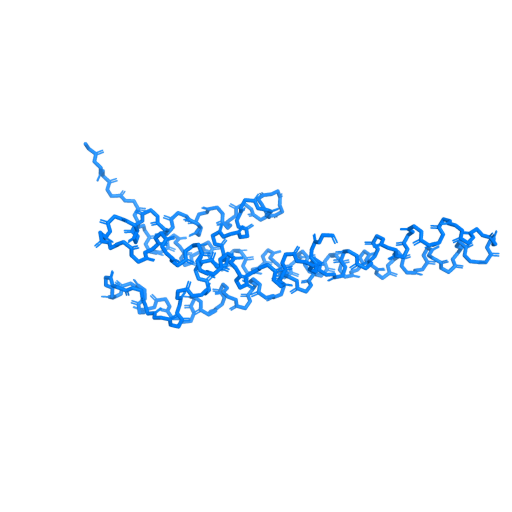00 71.50 87 GLN A O 1
ATOM 723 N N . SER A 1 88 ? -16.846 -2.257 21.211 1.00 68.50 88 SER A N 1
ATOM 724 C CA . SER A 1 88 ? -17.588 -2.916 22.297 1.00 68.50 88 SER A CA 1
ATOM 725 C C . SER A 1 88 ? -16.701 -3.601 23.345 1.00 68.50 88 SER A C 1
ATOM 727 O O . SER A 1 88 ? -17.080 -3.659 24.514 1.00 68.50 88 SER A O 1
ATOM 729 N N . MET A 1 89 ? -15.518 -4.092 22.958 1.00 61.09 89 MET A N 1
ATOM 730 C CA . MET A 1 89 ? -14.642 -4.887 23.822 1.00 61.09 89 MET A CA 1
ATOM 731 C C . MET A 1 89 ? -13.439 -4.076 24.325 1.00 61.09 89 MET A C 1
ATOM 733 O O . MET A 1 89 ? -12.742 -3.415 23.557 1.00 61.09 89 MET A O 1
ATOM 737 N N . ARG A 1 90 ? -13.154 -4.164 25.635 1.00 59.44 90 ARG A N 1
ATOM 738 C CA . ARG A 1 90 ? -11.935 -3.588 26.251 1.00 59.44 90 ARG A CA 1
ATOM 739 C C . ARG A 1 90 ? -10.668 -4.392 25.950 1.00 59.44 90 ARG A C 1
ATOM 741 O O . ARG A 1 90 ? -9.575 -3.868 26.152 1.00 59.44 90 ARG A O 1
ATOM 748 N N . GLU A 1 91 ? -10.808 -5.632 25.489 1.00 64.00 91 GLU A N 1
ATOM 749 C CA . GLU A 1 91 ? -9.697 -6.532 25.177 1.00 64.00 91 GLU A CA 1
ATOM 750 C C . GLU A 1 91 ? -9.583 -6.760 23.668 1.00 64.00 91 GLU A C 1
ATOM 752 O O . GLU A 1 91 ? -10.583 -6.803 22.950 1.00 64.00 91 GLU A O 1
ATOM 757 N N . LEU A 1 92 ? -8.343 -6.861 23.187 1.00 64.50 92 LEU A N 1
ATOM 758 C CA . LEU A 1 92 ? -8.042 -7.074 21.777 1.00 64.50 92 LEU A CA 1
ATOM 759 C C . LEU A 1 92 ? -8.178 -8.563 21.448 1.00 64.50 92 LEU A C 1
ATOM 761 O O . LEU A 1 92 ? -7.453 -9.386 22.007 1.00 64.50 92 LEU A O 1
ATOM 765 N N . ASP A 1 93 ? -9.084 -8.888 20.527 1.00 72.19 93 ASP A N 1
ATOM 766 C CA . ASP A 1 93 ? -9.241 -10.242 19.993 1.00 72.19 93 ASP A CA 1
ATOM 767 C C . ASP A 1 93 ? -7.898 -10.748 19.425 1.00 72.19 93 ASP A C 1
ATOM 769 O O . ASP A 1 93 ? -7.251 -10.008 18.671 1.00 72.19 93 ASP A O 1
ATOM 773 N N . PRO A 1 94 ? -7.454 -11.982 19.731 1.00 71.62 94 PRO A N 1
ATOM 774 C CA . PRO A 1 94 ? -6.210 -12.530 19.194 1.00 71.62 94 PRO A CA 1
ATOM 775 C C . PRO A 1 94 ? -6.129 -12.472 17.663 1.00 71.62 94 PRO A C 1
ATOM 777 O O . PRO A 1 94 ? -5.052 -12.227 17.127 1.00 71.62 94 PRO A O 1
ATOM 780 N N . GLY A 1 95 ? -7.264 -12.607 16.965 1.00 72.94 95 GLY A N 1
ATOM 781 C CA . GLY A 1 95 ? -7.338 -12.482 15.504 1.00 72.94 95 GLY A CA 1
ATOM 782 C C . GLY A 1 95 ? -7.152 -11.056 14.970 1.00 72.94 95 GLY A C 1
ATOM 783 O O . GLY A 1 95 ? -6.888 -10.873 13.786 1.00 72.94 95 GLY A O 1
ATOM 784 N N . LEU A 1 96 ? -7.269 -10.035 15.824 1.00 75.44 96 LEU A N 1
ATOM 785 C CA . LEU A 1 96 ? -7.004 -8.632 15.488 1.00 75.44 96 LEU A CA 1
ATOM 786 C C . LEU A 1 96 ? -5.626 -8.163 15.963 1.00 75.44 96 LEU A C 1
ATOM 788 O O . LEU A 1 96 ? -5.104 -7.173 15.449 1.00 75.44 96 LEU A O 1
ATOM 792 N N . ALA A 1 97 ? -5.030 -8.864 16.929 1.00 75.81 97 ALA A N 1
ATOM 793 C CA . ALA A 1 97 ? -3.733 -8.511 17.494 1.00 75.81 97 ALA A CA 1
ATOM 794 C C . ALA A 1 97 ? -2.622 -8.480 16.439 1.00 75.81 97 ALA A C 1
ATOM 796 O O . ALA A 1 97 ? -1.814 -7.550 16.435 1.00 75.81 97 ALA A O 1
ATOM 797 N N . GLU A 1 98 ? -2.627 -9.441 15.516 1.00 78.06 98 GLU A N 1
ATOM 798 C CA . GLU A 1 98 ? -1.674 -9.499 14.409 1.00 78.06 98 GLU A CA 1
ATOM 799 C C . GLU A 1 98 ? -1.803 -8.269 13.501 1.00 78.06 98 GLU A C 1
ATOM 801 O O . GLU A 1 98 ? -0.846 -7.506 13.369 1.00 78.06 98 GLU A O 1
ATOM 806 N N . ALA A 1 99 ? -3.007 -8.000 12.984 1.00 82.00 99 ALA A N 1
ATOM 807 C CA . ALA A 1 99 ? -3.282 -6.864 12.103 1.00 82.00 99 ALA A CA 1
ATOM 808 C C . ALA A 1 99 ? -2.889 -5.519 12.741 1.00 82.00 99 ALA A C 1
ATOM 810 O O . ALA A 1 99 ? -2.204 -4.702 12.123 1.00 82.00 99 ALA A O 1
ATOM 811 N N . VAL A 1 100 ? -3.262 -5.303 14.008 1.00 78.50 100 VAL A N 1
ATOM 812 C CA . VAL A 1 100 ? -2.907 -4.083 14.749 1.00 78.50 100 VAL A CA 1
ATOM 813 C C . VAL A 1 100 ? -1.392 -3.968 14.928 1.00 78.50 100 VAL A C 1
ATOM 815 O O . VAL A 1 100 ? -0.831 -2.896 14.698 1.00 78.50 100 VAL A O 1
ATOM 818 N N . SER A 1 101 ? -0.713 -5.053 15.309 1.00 76.00 101 SER A N 1
ATOM 819 C CA . SER A 1 101 ? 0.738 -5.044 15.528 1.00 76.00 101 SER A CA 1
ATOM 820 C C . SER A 1 101 ? 1.524 -4.746 14.245 1.00 76.00 101 SER A C 1
ATOM 822 O O . SER A 1 101 ? 2.439 -3.916 14.267 1.00 76.00 101 SER A O 1
ATOM 824 N N . THR A 1 102 ? 1.109 -5.328 13.118 1.00 79.38 102 THR A N 1
ATOM 825 C CA . THR A 1 102 ? 1.713 -5.106 11.800 1.00 79.38 102 THR A CA 1
ATOM 826 C C . THR A 1 102 ? 1.511 -3.667 11.334 1.00 79.38 102 THR A C 1
ATOM 828 O O . THR A 1 102 ? 2.464 -3.020 10.900 1.00 79.38 102 THR A O 1
ATOM 831 N N . LEU A 1 103 ? 0.309 -3.106 11.505 1.00 78.31 103 LEU A N 1
ATOM 832 C CA . LEU A 1 103 ? 0.027 -1.712 11.149 1.00 78.31 103 LEU A CA 1
ATOM 833 C C . LEU A 1 103 ? 0.836 -0.718 11.994 1.00 78.31 103 LEU A C 1
ATOM 835 O O . LEU A 1 103 ? 1.338 0.274 11.466 1.00 78.31 103 LEU A O 1
ATOM 839 N N . ILE A 1 104 ? 1.025 -0.988 13.290 1.00 77.88 104 ILE A N 1
ATOM 840 C CA . ILE A 1 104 ? 1.880 -0.168 14.165 1.00 77.88 104 ILE A CA 1
ATOM 841 C C . ILE A 1 104 ? 3.337 -0.213 13.697 1.00 77.88 104 ILE A C 1
ATOM 843 O O . ILE A 1 104 ? 4.004 0.823 13.670 1.00 77.88 104 ILE A O 1
ATOM 847 N N . TRP A 1 105 ? 3.831 -1.395 13.322 1.00 78.19 105 TRP A N 1
ATOM 848 C CA . TRP A 1 105 ? 5.188 -1.578 12.810 1.00 78.19 105 TRP A CA 1
ATOM 849 C C . TRP A 1 105 ? 5.404 -0.889 11.453 1.00 78.19 105 TRP A C 1
ATOM 851 O O . TRP A 1 105 ? 6.474 -0.320 11.211 1.00 78.19 105 TRP A O 1
ATOM 861 N N . ALA A 1 106 ? 4.393 -0.904 10.583 1.00 78.38 106 ALA A N 1
ATOM 862 C CA . ALA A 1 106 ? 4.434 -0.278 9.265 1.00 78.38 106 ALA A CA 1
ATOM 863 C C . ALA A 1 106 ? 4.258 1.252 9.313 1.00 78.38 106 ALA A C 1
ATOM 865 O O . ALA A 1 106 ? 4.818 1.959 8.476 1.00 78.38 106 ALA A O 1
ATOM 866 N N . ALA A 1 107 ? 3.547 1.786 10.312 1.00 77.62 107 ALA A N 1
ATOM 867 C CA . ALA A 1 107 ? 3.248 3.214 10.436 1.00 77.62 107 ALA A CA 1
ATOM 868 C C . ALA A 1 107 ? 4.465 4.163 10.320 1.00 77.62 107 ALA A C 1
ATOM 870 O O . ALA A 1 107 ? 4.368 5.123 9.557 1.00 77.62 107 ALA A O 1
ATOM 871 N N . PRO A 1 108 ? 5.610 3.951 11.008 1.00 76.50 108 PRO A N 1
ATOM 872 C CA . PRO A 1 108 ? 6.780 4.818 10.838 1.00 76.50 108 PRO A CA 1
ATOM 873 C C . PRO A 1 108 ? 7.474 4.645 9.478 1.00 76.50 108 PRO A C 1
ATOM 875 O O . PRO A 1 108 ? 8.130 5.569 9.011 1.00 76.50 108 PRO A O 1
ATOM 878 N N . ARG A 1 109 ? 7.333 3.480 8.832 1.00 79.50 109 ARG A N 1
ATOM 879 C CA . ARG A 1 109 ? 7.989 3.158 7.552 1.00 79.50 109 ARG A CA 1
ATOM 880 C C . ARG A 1 109 ? 7.258 3.765 6.357 1.00 79.50 109 ARG A C 1
ATOM 882 O O . ARG A 1 109 ? 7.900 4.190 5.407 1.00 79.50 109 ARG A O 1
ATOM 889 N N . LEU A 1 110 ? 5.931 3.857 6.438 1.00 75.19 110 LEU A N 1
ATOM 890 C CA . LEU A 1 110 ? 5.068 4.427 5.397 1.00 75.19 110 LEU A CA 1
ATOM 891 C C . LEU A 1 110 ? 4.587 5.846 5.717 1.00 75.19 110 LEU A C 1
ATOM 893 O O . LEU A 1 110 ? 3.713 6.373 5.032 1.00 75.19 110 LEU A O 1
ATOM 897 N N . GLN A 1 111 ? 5.159 6.494 6.734 1.00 75.88 111 GLN A N 1
ATOM 898 C CA . GLN A 1 111 ? 4.717 7.814 7.186 1.00 75.88 111 GLN A CA 1
ATOM 899 C C . GLN A 1 111 ? 4.804 8.890 6.088 1.00 75.88 111 GLN A C 1
ATOM 901 O O . GLN A 1 111 ? 4.013 9.834 6.095 1.00 75.88 111 GLN A O 1
ATOM 906 N N . SER A 1 112 ? 5.756 8.763 5.159 1.00 75.19 112 SER A N 1
ATOM 907 C CA . SER A 1 112 ? 5.926 9.677 4.023 1.00 75.19 112 SER A CA 1
ATOM 908 C C . SER A 1 112 ? 4.839 9.521 2.957 1.00 75.19 112 SER A C 1
ATOM 910 O O . SER A 1 112 ? 4.464 10.507 2.326 1.00 75.19 112 SER A O 1
ATOM 912 N N . GLU A 1 113 ? 4.314 8.310 2.762 1.00 74.38 113 GLU A N 1
ATOM 913 C CA . GLU A 1 113 ? 3.342 8.017 1.704 1.00 74.38 113 GLU A CA 1
ATOM 914 C C . GLU A 1 113 ? 1.894 8.037 2.228 1.00 74.38 113 GLU A C 1
ATOM 916 O O . GLU A 1 113 ? 0.995 8.520 1.531 1.00 74.38 113 GLU A O 1
ATOM 921 N N . VAL A 1 114 ? 1.671 7.618 3.481 1.00 77.69 114 VAL A N 1
ATOM 922 C CA . VAL A 1 114 ? 0.354 7.484 4.125 1.00 77.69 114 VAL A CA 1
ATOM 923 C C . VAL A 1 114 ? 0.389 8.062 5.546 1.00 77.69 114 VAL A C 1
ATOM 925 O O . VAL A 1 114 ? 0.662 7.391 6.543 1.00 77.69 114 VAL A O 1
ATOM 928 N N . SER A 1 115 ? 0.066 9.347 5.654 1.00 75.81 115 SER A N 1
ATOM 929 C CA . SER A 1 115 ? -0.001 10.089 6.923 1.00 75.81 115 SER A CA 1
ATOM 930 C C . SER A 1 115 ? -1.092 9.597 7.890 1.00 75.81 115 SER A C 1
ATOM 932 O O . SER A 1 115 ? -1.013 9.809 9.101 1.00 75.81 115 SER A O 1
ATOM 934 N N . GLU A 1 116 ? -2.108 8.923 7.361 1.00 78.88 116 GLU A N 1
ATOM 935 C CA . GLU A 1 116 ? -3.319 8.457 8.029 1.00 78.88 116 GLU A CA 1
ATOM 936 C C . GLU A 1 116 ? -3.028 7.248 8.938 1.00 78.88 116 GLU A C 1
ATOM 938 O O . GLU A 1 116 ? -3.606 7.126 10.023 1.00 78.88 116 GLU A O 1
ATOM 943 N N . LEU A 1 117 ? -2.042 6.419 8.563 1.00 72.81 117 LEU A N 1
ATOM 944 C CA . LEU A 1 117 ? -1.550 5.278 9.348 1.00 72.81 117 LEU A CA 1
ATOM 945 C C . LEU A 1 117 ? -0.969 5.705 10.707 1.00 72.81 117 LEU A C 1
ATOM 947 O O . LEU A 1 117 ? -1.015 4.942 11.674 1.00 72.81 117 LEU A O 1
ATOM 951 N N . LYS A 1 118 ? -0.500 6.954 10.837 1.00 71.88 118 LYS A N 1
ATOM 952 C CA . LYS A 1 118 ? -0.036 7.507 12.120 1.00 71.88 118 LYS A CA 1
ATOM 953 C C . LYS A 1 118 ? -1.157 7.555 13.160 1.00 71.88 118 LYS A C 1
ATOM 955 O O . LYS A 1 118 ? -0.921 7.285 14.334 1.00 71.88 118 LYS A O 1
ATOM 960 N N . ILE A 1 119 ? -2.377 7.875 12.728 1.00 68.88 119 ILE A N 1
ATOM 961 C CA . ILE A 1 119 ? -3.544 7.958 13.613 1.00 68.88 119 ILE A CA 1
ATOM 962 C C . ILE A 1 119 ? -4.017 6.551 13.995 1.00 68.88 119 ILE A C 1
ATOM 964 O O . ILE A 1 119 ? -4.430 6.339 15.135 1.00 68.88 119 ILE A O 1
ATOM 968 N N . VAL A 1 120 ? -3.890 5.582 13.082 1.00 67.44 120 VAL A N 1
ATOM 969 C CA . VAL A 1 120 ? -4.151 4.160 13.360 1.00 67.44 120 VAL A CA 1
ATOM 970 C C . VAL A 1 120 ? -3.168 3.631 14.409 1.00 67.44 120 VAL A C 1
ATOM 972 O O . VAL A 1 120 ? -3.592 3.005 15.370 1.00 67.44 120 VAL A O 1
ATOM 975 N N . SER A 1 121 ? -1.879 3.971 14.323 1.00 61.62 121 SER A N 1
ATOM 976 C CA . SER A 1 121 ? -0.867 3.560 15.313 1.00 61.62 121 SER A CA 1
ATOM 977 C C . SER A 1 121 ? -1.136 4.099 16.734 1.00 61.62 121 SER A C 1
ATOM 979 O O . SER A 1 121 ? -0.811 3.450 17.732 1.00 61.62 121 SER A O 1
ATOM 981 N N . CYS A 1 122 ? -1.836 5.234 16.864 1.00 59.19 122 CYS A N 1
ATOM 982 C CA . CYS A 1 122 ? -2.256 5.770 18.164 1.00 59.19 122 CYS A CA 1
ATOM 983 C C . CYS A 1 122 ? -3.307 4.914 18.901 1.00 59.19 122 CYS A C 1
ATOM 985 O O . CYS A 1 122 ? -3.472 5.117 20.109 1.00 59.19 122 CYS A O 1
ATOM 987 N N . LEU A 1 123 ? -3.961 3.939 18.247 1.00 58.84 123 LEU A N 1
ATOM 988 C CA . LEU A 1 123 ? -4.784 2.912 18.916 1.00 58.84 123 LEU A CA 1
ATOM 989 C C . LEU A 1 123 ? -4.013 2.208 20.032 1.00 58.84 123 LEU A C 1
ATOM 991 O O . LEU A 1 123 ? -4.573 1.928 21.092 1.00 58.84 123 LEU A O 1
ATOM 995 N N . ASN A 1 124 ? -2.715 1.965 19.822 1.00 52.03 124 ASN A N 1
ATOM 996 C CA . ASN A 1 124 ? -1.899 1.272 20.806 1.00 52.03 124 ASN A CA 1
ATOM 997 C C . ASN A 1 124 ? -1.815 2.060 22.112 1.00 52.03 124 ASN A C 1
ATOM 999 O O . ASN A 1 124 ? -1.821 1.464 23.171 1.00 52.03 124 ASN A O 1
ATOM 1003 N N . THR A 1 125 ? -1.830 3.395 22.087 1.00 49.25 125 THR A N 1
ATOM 1004 C CA . THR A 1 125 ? -1.824 4.206 23.320 1.00 49.25 125 THR A CA 1
ATOM 1005 C C . THR A 1 125 ? -3.036 3.937 24.216 1.00 49.25 125 THR A C 1
ATOM 1007 O O . THR A 1 125 ? -2.938 4.073 25.431 1.00 49.25 125 THR A O 1
ATOM 1010 N N . VAL A 1 126 ? -4.167 3.532 23.631 1.00 49.22 126 VAL A N 1
ATOM 1011 C CA . VAL A 1 126 ? -5.407 3.217 24.354 1.00 49.22 126 VAL A CA 1
ATOM 1012 C C . VAL A 1 126 ? -5.374 1.776 24.872 1.00 49.22 126 VAL A C 1
ATOM 1014 O O . VAL A 1 126 ? -5.661 1.549 26.045 1.00 49.22 126 VAL A O 1
ATOM 1017 N N . TYR A 1 127 ? -4.933 0.815 24.050 1.00 50.06 127 TYR A N 1
ATOM 1018 C CA . TYR A 1 127 ? -4.813 -0.593 24.457 1.00 50.06 127 TYR A CA 1
ATOM 1019 C C . TYR A 1 127 ? -3.601 -0.874 25.372 1.00 50.06 127 TYR A C 1
ATOM 1021 O O . TYR A 1 127 ? -3.680 -1.753 26.221 1.00 50.06 127 TYR A O 1
ATOM 1029 N N . CYS A 1 128 ? -2.515 -0.094 25.305 1.00 44.16 128 CYS A N 1
ATOM 1030 C CA . CYS A 1 128 ? -1.383 -0.171 26.246 1.00 44.16 128 CYS A CA 1
ATOM 1031 C C . CYS A 1 128 ? -1.689 0.461 27.612 1.00 44.16 128 CYS A C 1
ATOM 1033 O O . CYS A 1 128 ? -1.016 0.133 28.588 1.00 44.16 128 CYS A O 1
ATOM 1035 N N . GLN A 1 129 ? -2.682 1.357 27.719 1.00 39.56 129 GLN A N 1
ATOM 1036 C CA . GLN A 1 129 ? -3.137 1.846 29.029 1.00 39.56 129 GLN A CA 1
ATOM 1037 C C . GLN A 1 129 ? -3.964 0.793 29.788 1.00 39.56 129 GLN A C 1
ATOM 1039 O O . GLN A 1 129 ? -4.055 0.861 31.016 1.00 39.56 129 GLN A O 1
ATOM 1044 N N . ALA A 1 130 ? -4.478 -0.236 29.104 1.00 41.59 130 ALA A N 1
ATOM 1045 C CA . ALA A 1 130 ? -4.941 -1.464 29.739 1.00 41.59 130 ALA A CA 1
ATOM 1046 C C . ALA A 1 130 ? -3.724 -2.358 30.057 1.00 41.59 130 ALA A C 1
ATOM 1048 O O . ALA A 1 130 ? -3.237 -3.117 29.225 1.00 41.59 130 ALA A O 1
ATOM 1049 N N . LYS A 1 131 ? -3.191 -2.210 31.277 1.00 40.47 131 LYS A N 1
ATOM 1050 C CA . LYS A 1 131 ? -2.084 -2.996 31.853 1.00 40.47 131 LYS A CA 1
ATOM 1051 C C . LYS A 1 131 ? -2.173 -4.493 31.505 1.00 40.47 131 LYS A C 1
ATOM 1053 O O . LYS A 1 131 ? -2.890 -5.235 32.166 1.00 40.47 131 LYS A O 1
ATOM 1058 N N . SER A 1 132 ? -1.341 -4.969 30.582 1.00 38.44 132 SER A N 1
ATOM 1059 C CA . SER A 1 132 ? -0.856 -6.351 30.613 1.00 38.44 132 SER A CA 1
ATOM 1060 C C . SER A 1 132 ? 0.580 -6.428 30.062 1.00 38.44 132 SER A C 1
ATOM 1062 O O . SER A 1 132 ? 0.900 -5.771 29.072 1.00 38.44 132 SER A O 1
ATOM 1064 N N . PRO A 1 133 ? 1.482 -7.221 30.672 1.00 44.03 133 PRO A N 1
ATOM 1065 C CA . PRO A 1 133 ? 2.847 -7.455 30.174 1.00 44.03 133 PRO A CA 1
ATOM 1066 C C . PRO A 1 133 ? 2.898 -8.218 28.831 1.00 44.03 133 PRO A C 1
ATOM 1068 O O . PRO A 1 133 ? 3.980 -8.469 28.295 1.00 44.03 133 PRO A O 1
ATOM 1071 N N . LEU A 1 134 ? 1.739 -8.574 28.269 1.00 43.06 134 LEU A N 1
ATOM 1072 C CA . LEU A 1 134 ? 1.600 -9.283 27.003 1.00 43.06 134 LEU A CA 1
ATOM 1073 C C . LEU A 1 134 ? 1.809 -8.367 25.793 1.00 43.06 134 LEU A C 1
ATOM 1075 O O . LEU A 1 134 ? 2.415 -8.816 24.831 1.00 43.06 134 LEU A O 1
ATOM 1079 N N . THR A 1 135 ? 1.435 -7.083 25.835 1.00 46.59 135 THR A N 1
ATOM 1080 C CA . THR A 1 135 ? 1.615 -6.170 24.684 1.00 46.59 135 THR A CA 1
ATOM 1081 C C . THR A 1 135 ? 3.085 -5.915 24.354 1.00 46.59 135 THR A C 1
ATOM 1083 O O . THR A 1 135 ? 3.451 -5.934 23.183 1.00 46.59 135 THR A O 1
ATOM 1086 N N . LYS A 1 136 ? 3.969 -5.793 25.356 1.00 42.53 136 LYS A N 1
ATOM 1087 C CA . LYS A 1 136 ? 5.430 -5.745 25.125 1.00 42.5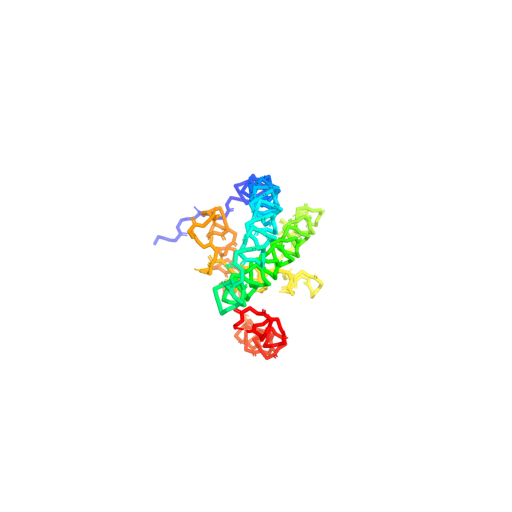3 136 LYS A CA 1
ATOM 1088 C C . LYS A 1 136 ? 5.962 -7.048 24.519 1.00 42.53 136 LYS A C 1
ATOM 1090 O O . LYS A 1 136 ? 6.820 -7.011 23.642 1.00 42.53 136 LYS A O 1
ATOM 1095 N N . ASN A 1 137 ? 5.430 -8.187 24.962 1.00 38.50 137 ASN A N 1
ATOM 1096 C CA . ASN A 1 137 ? 5.790 -9.501 24.434 1.00 38.50 137 ASN A CA 1
ATOM 1097 C C . ASN A 1 137 ? 5.232 -9.751 23.027 1.00 38.50 137 ASN A C 1
ATOM 1099 O O . ASN A 1 137 ? 5.887 -10.435 22.261 1.00 38.50 137 ASN A O 1
ATOM 1103 N N . ILE A 1 138 ? 4.078 -9.196 22.654 1.00 47.69 138 ILE A N 1
ATOM 1104 C CA . ILE A 1 138 ? 3.499 -9.305 21.305 1.00 47.69 138 ILE A CA 1
ATOM 1105 C C . ILE A 1 138 ? 4.340 -8.486 20.323 1.00 47.69 138 ILE A C 1
ATOM 1107 O O . ILE A 1 138 ? 4.758 -9.023 19.303 1.00 47.69 138 ILE A O 1
ATOM 1111 N N . THR A 1 139 ? 4.714 -7.246 20.656 1.00 47.44 139 THR A N 1
ATOM 1112 C CA . THR A 1 139 ? 5.596 -6.450 19.785 1.00 47.44 139 THR A CA 1
ATOM 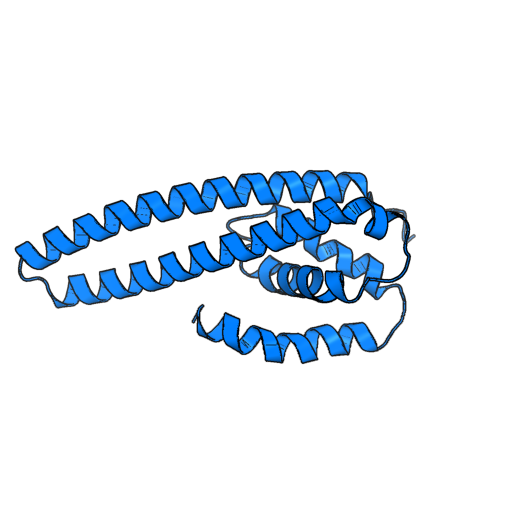1113 C C . THR A 1 139 ? 6.960 -7.112 19.578 1.00 47.44 139 THR A C 1
ATOM 1115 O O . THR A 1 139 ? 7.512 -6.990 18.491 1.00 47.44 139 THR A O 1
ATOM 1118 N N . LEU A 1 140 ? 7.493 -7.825 20.583 1.00 44.19 140 LEU A N 1
ATOM 1119 C CA . LEU A 1 140 ? 8.764 -8.564 20.506 1.00 44.19 140 LEU A CA 1
ATOM 1120 C C . LEU A 1 140 ? 8.634 -9.946 19.831 1.00 44.19 140 LEU A C 1
ATOM 1122 O O . LEU A 1 140 ? 9.486 -10.305 19.023 1.00 44.19 140 LEU A O 1
ATOM 1126 N N . LYS A 1 141 ? 7.569 -10.713 20.107 1.00 41.69 141 LYS A N 1
ATOM 1127 C CA . LYS A 1 141 ? 7.316 -12.035 19.501 1.00 41.69 141 LYS A CA 1
ATOM 1128 C C . LYS A 1 141 ? 6.936 -11.925 18.027 1.00 41.69 141 LYS A C 1
ATOM 1130 O O . LYS A 1 141 ? 7.466 -12.674 17.213 1.00 41.69 141 LYS A O 1
ATOM 1135 N N . TYR A 1 142 ? 6.084 -10.964 17.668 1.00 46.28 142 TYR A N 1
ATOM 1136 C CA . TYR A 1 142 ? 5.718 -10.723 16.274 1.00 46.28 142 TYR A CA 1
ATOM 1137 C C . TYR A 1 142 ? 6.771 -9.901 15.525 1.00 46.28 142 TYR A C 1
ATOM 1139 O O . TYR A 1 142 ? 6.844 -10.049 14.317 1.00 46.28 142 TYR A O 1
ATOM 1147 N N . HIS A 1 143 ? 7.678 -9.164 16.192 1.00 45.09 143 HIS A N 1
ATOM 1148 C CA . HIS A 1 143 ? 8.897 -8.667 15.524 1.00 45.09 143 HIS A CA 1
ATOM 1149 C C . HIS A 1 143 ? 9.714 -9.816 14.918 1.00 45.09 143 HIS A C 1
ATOM 1151 O O . HIS A 1 143 ? 10.210 -9.695 13.800 1.00 45.09 143 HIS A O 1
ATOM 1157 N N . GLY A 1 144 ? 9.817 -10.942 15.636 1.00 37.97 144 GLY A N 1
ATOM 1158 C CA . GLY 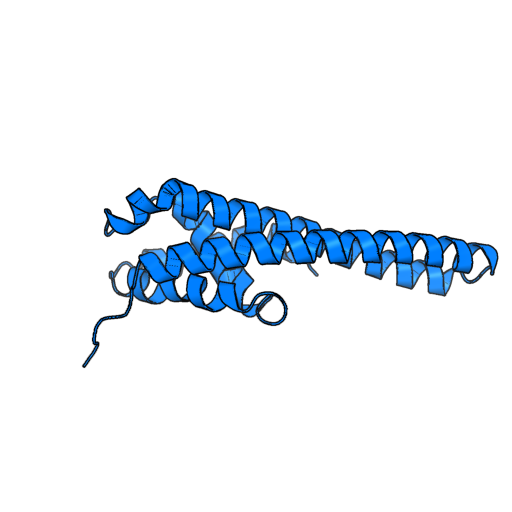A 1 144 ? 10.474 -12.159 15.154 1.00 37.97 144 GLY A CA 1
ATOM 1159 C C . GLY A 1 144 ? 9.759 -12.807 13.964 1.00 37.97 144 GLY A C 1
ATOM 1160 O O . GLY A 1 144 ? 10.429 -13.267 13.045 1.00 37.97 144 GLY A O 1
ATOM 1161 N N . ALA A 1 145 ? 8.422 -12.777 13.935 1.00 40.03 145 ALA A N 1
ATOM 1162 C CA . ALA A 1 145 ? 7.622 -13.269 12.809 1.00 40.03 145 ALA A CA 1
ATOM 1163 C C . ALA A 1 145 ? 7.620 -12.299 11.613 1.00 40.03 145 ALA A C 1
ATOM 1165 O O . ALA A 1 145 ? 7.668 -12.734 10.475 1.00 40.03 145 ALA A O 1
ATOM 1166 N N . THR A 1 146 ? 7.666 -10.983 11.840 1.00 44.44 146 THR A N 1
ATOM 1167 C CA . THR A 1 146 ? 7.799 -9.979 10.772 1.00 44.44 146 THR A CA 1
ATOM 1168 C C . THR A 1 146 ? 9.209 -9.903 10.192 1.00 44.44 146 THR A C 1
ATOM 1170 O O . THR A 1 146 ? 9.395 -9.227 9.191 1.00 44.44 146 THR A O 1
ATOM 1173 N N . ASN A 1 147 ? 10.213 -10.581 10.762 1.00 39.88 147 ASN A N 1
ATOM 1174 C CA . ASN A 1 147 ? 11.550 -10.646 10.160 1.00 39.88 147 ASN A CA 1
ATOM 1175 C C . ASN A 1 147 ? 11.563 -11.441 8.841 1.00 39.88 147 ASN A C 1
ATOM 1177 O O . ASN A 1 147 ? 12.428 -11.185 8.004 1.00 39.88 147 ASN A O 1
ATOM 1181 N N . THR A 1 148 ? 10.599 -12.336 8.601 1.00 44.56 148 THR A N 1
ATOM 1182 C CA . THR A 1 148 ? 10.392 -12.936 7.268 1.00 44.56 148 THR A CA 1
ATOM 1183 C C . THR A 1 148 ? 9.783 -11.934 6.277 1.00 44.56 148 THR A C 1
ATOM 1185 O O . THR A 1 148 ? 10.129 -11.955 5.105 1.00 44.56 148 THR A O 1
ATOM 1188 N N . PHE A 1 149 ? 8.974 -10.975 6.740 1.00 40.44 149 PHE A N 1
ATOM 1189 C CA . PHE A 1 149 ? 8.477 -9.853 5.923 1.00 40.44 149 PHE A CA 1
ATOM 1190 C C . PHE A 1 149 ? 9.532 -8.754 5.706 1.00 40.44 149 PHE A C 1
ATOM 1192 O O . PHE A 1 149 ? 9.682 -8.200 4.622 1.00 40.44 149 PHE A O 1
ATOM 1199 N N . GLY A 1 150 ? 10.317 -8.447 6.738 1.00 41.94 150 GLY A N 1
ATOM 1200 C CA . GLY A 1 150 ? 11.396 -7.463 6.708 1.00 41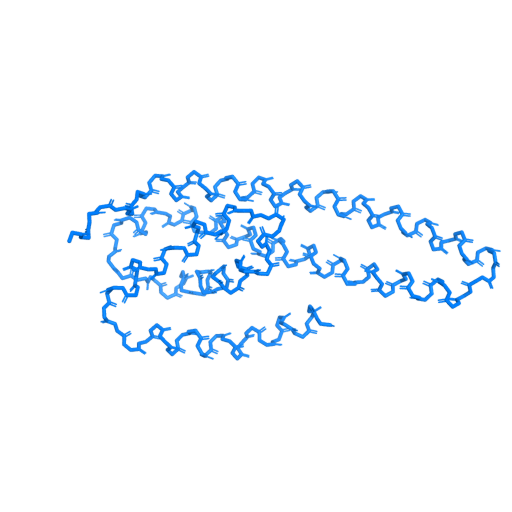.94 150 GLY A CA 1
ATOM 1201 C C . GLY A 1 150 ? 12.648 -7.927 5.962 1.00 41.94 150 GLY A C 1
ATOM 1202 O O . GLY A 1 150 ? 13.524 -7.103 5.714 1.00 41.94 150 GLY A O 1
ATOM 1203 N N . SER A 1 151 ? 12.744 -9.212 5.611 1.00 42.38 151 SER A N 1
ATOM 1204 C CA . SER A 1 151 ? 13.756 -9.738 4.683 1.00 42.38 151 SER A CA 1
ATOM 1205 C C . SER A 1 151 ? 13.332 -9.640 3.214 1.00 42.38 151 SER A C 1
ATOM 1207 O O . SER A 1 151 ? 14.208 -9.635 2.361 1.00 42.38 151 SER A O 1
ATOM 1209 N N . LEU A 1 152 ? 12.035 -9.480 2.918 1.00 39.78 152 LEU A N 1
ATOM 1210 C CA . LEU A 1 152 ? 11.527 -9.162 1.572 1.00 39.78 152 LEU A CA 1
ATOM 1211 C C . LEU A 1 152 ? 11.654 -7.663 1.231 1.00 39.78 152 LEU A C 1
ATOM 1213 O O . LEU A 1 152 ? 11.732 -7.294 0.066 1.00 39.78 152 LEU A O 1
ATOM 1217 N N . LEU A 1 153 ? 11.705 -6.795 2.249 1.00 39.84 153 LEU A N 1
ATOM 1218 C CA . LEU A 1 153 ? 11.781 -5.331 2.117 1.00 39.84 153 LEU A CA 1
ATOM 1219 C C . LEU A 1 153 ? 13.197 -4.741 2.299 1.00 39.84 153 LEU A C 1
ATOM 1221 O O . LEU A 1 153 ? 13.322 -3.529 2.497 1.00 39.84 153 LEU A O 1
ATOM 1225 N N . ARG A 1 154 ? 14.255 -5.562 2.289 1.00 35.88 154 ARG A N 1
ATOM 1226 C CA . ARG A 1 154 ? 15.646 -5.117 2.478 1.00 35.88 154 ARG A CA 1
ATOM 1227 C C . ARG A 1 154 ? 16.489 -5.336 1.227 1.00 35.88 154 ARG A C 1
ATOM 1229 O O . ARG A 1 154 ? 16.322 -6.393 0.590 1.00 35.88 154 ARG A O 1
#

pLDDT: mean 73.74, std 19.18, range [33.59, 94.81]

Radius of gyration: 19.09 Å; chains: 1; bounding box: 43×29×60 Å

Organism: Xenopus laevis (NCBI:txid8355)

InterPro domains:
  IPR005061 Vacuolar protein sorting-associated protein Ist1 [PF03398] (13-121)
  IPR005061 Vacuolar protein sorting-associated protein Ist1 [PTHR12161] (12-123)
  IPR0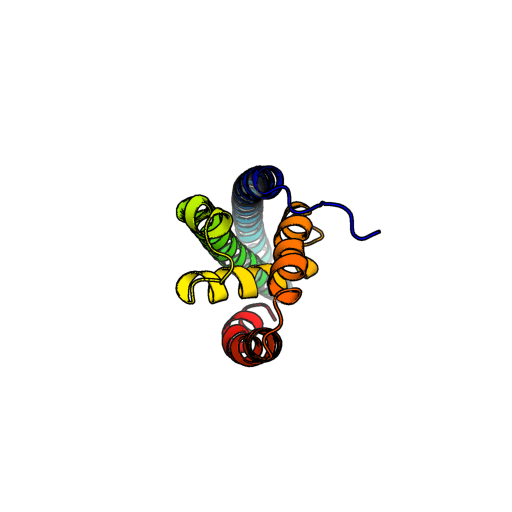42277 Vacuolar protein sorting-associated protein IST1-like [G3DSA:1.20.1260.60] (1-127)

Secondary structure (DSSP, 8-state):
-------HHHHHHHHHHHHHHHHHHHHHHHHHHHHHHHHHHHHHHTT-HHHHHHHHHHHHHHHHHHHHHHHHHHHHHHHHHTHHHHHH-SS--HHHHHHHHHHHHHTTTSTTT-TTHHHHHTHHHHHTTS--THHHHHHHHHHHHHHHHHTT--

Sequence (154 aa):
MLGSGFKAERLRVNLRLAINRLKLLEKKKTEMAQKARKEIADYLSCRKDERARIRVEHIIREDYLVEAMEILELYCDLLLARYGLIQSMRELDPGLAEAVSTLIWAAPRLQSEVSELKIVSCLNTVYCQAKSPLTKNITLKYHGATNTFGSLLR

Foldseek 3Di:
DPDDDPPLVLLLVLLVVLLVLLVVVLVVLVVVLVVLVVVLVVCVVVVVVVVSVVSVVVSQLSVLVSVVSVVLSVLSVVCNVCSVVVVVDLDDDPVNLLSLLSLLVCCVVCCVRRVSSVVSNCVVVSNVVVDDPVNVVSNVVVVVVCVVVVVSND